Protein AF-A0A2D0NB47-F1 (afdb_monomer_lite)

Fo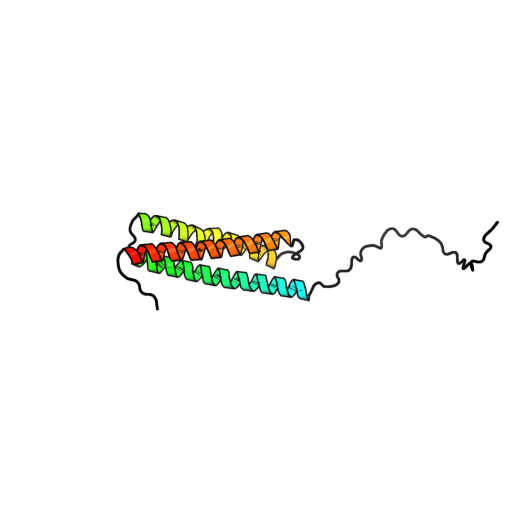ldseek 3Di:
DDDDDDDDDDDDDDDDDDDPDDPPPPDPPDPPVVQVVLLVVLVVLLVVLVVLLVVLVVLLVVVVVVVDDPVLVVLNVVSVCLSPVLSVVLNVLSVCQNPDDDPPDVVSVVVSVVSSVVSVVVNVVSSVVSVVVVVVVDDDDDD

Secondary structure (DSSP, 8-state):
------PPP----------------------HHHHHHHHHHHHHHHHHHHHHHHHHHHHHHHHHHT---HHHHHHHHHHHHIIIIIHHHHHHHHHHHHHSS----HHHHHHHHHHHHHHHHHHHHHHHHHHHHHHTTT-----

Organism: Flavilitoribacter nigricans (strain ATCC 23147 / DSM 23189 / NBRC 102662 / NCIMB 1420 / SS-2) (NCBI:txid1122177)

Structure (mmCIF, N/CA/C/O backbone):
data_AF-A0A2D0NB47-F1
#
_entry.id   AF-A0A2D0NB47-F1
#
loop_
_atom_site.group_PDB
_atom_site.id
_atom_site.type_symbol
_atom_site.label_atom_id
_atom_site.label_alt_id
_atom_site.label_comp_id
_atom_site.label_asym_id
_atom_site.label_entity_id
_atom_site.label_seq_id
_atom_site.pdbx_PDB_ins_code
_atom_site.Cartn_x
_atom_site.Cartn_y
_atom_site.Cartn_z
_atom_site.occupancy
_atom_site.B_iso_or_equiv
_atom_site.auth_seq_id
_atom_site.auth_comp_id
_atom_site.auth_asym_id
_atom_site.auth_atom_id
_atom_site.pdbx_PDB_model_num
ATOM 1 N N . MET A 1 1 ? 32.037 -40.935 -62.655 1.00 31.05 1 MET A N 1
ATOM 2 C CA . MET A 1 1 ? 32.983 -40.063 -63.394 1.00 31.05 1 MET A CA 1
ATOM 3 C C . MET A 1 1 ? 32.303 -38.710 -63.648 1.00 31.05 1 MET A C 1
ATOM 5 O O . MET A 1 1 ? 31.081 -38.688 -63.592 1.00 31.05 1 MET A O 1
ATOM 9 N N . PRO A 1 2 ? 33.058 -37.601 -63.755 1.00 41.34 2 PRO A N 1
ATOM 10 C CA . PRO A 1 2 ? 33.034 -36.470 -62.810 1.00 41.34 2 PRO A CA 1
ATOM 11 C C . PRO A 1 2 ? 32.142 -35.268 -63.183 1.00 41.34 2 PRO A C 1
ATOM 13 O O . PRO A 1 2 ? 31.781 -35.069 -64.337 1.00 41.34 2 PRO A O 1
ATOM 16 N N . LEU A 1 3 ? 31.867 -34.450 -62.158 1.00 39.44 3 LEU A N 1
ATOM 17 C CA . LEU A 1 3 ? 31.383 -33.067 -62.222 1.00 39.44 3 LEU A CA 1
ATOM 18 C C . LEU A 1 3 ? 32.452 -32.157 -62.852 1.00 39.44 3 LEU A C 1
ATOM 20 O O . LEU A 1 3 ? 33.581 -32.121 -62.363 1.00 39.44 3 LEU A O 1
ATOM 24 N N . SER A 1 4 ? 32.071 -31.374 -63.863 1.00 38.75 4 SER A N 1
ATOM 25 C CA . SER A 1 4 ? 32.888 -30.298 -64.434 1.00 38.75 4 SER A CA 1
ATOM 26 C C . SER A 1 4 ? 32.104 -28.984 -64.463 1.00 38.75 4 SER A C 1
ATOM 28 O O . SER A 1 4 ? 31.113 -28.877 -65.175 1.00 38.75 4 SER A O 1
ATOM 30 N N 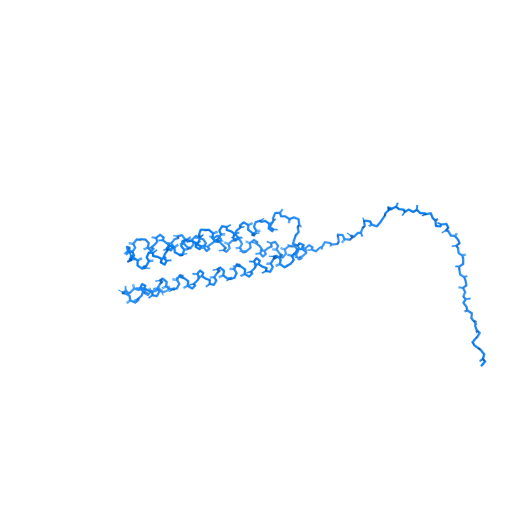. THR A 1 5 ? 32.600 -28.034 -63.653 1.00 41.62 5 THR A N 1
ATOM 31 C CA . THR A 1 5 ? 32.897 -26.610 -63.953 1.00 41.62 5 THR A CA 1
ATOM 32 C C . THR A 1 5 ? 31.845 -25.787 -64.717 1.00 41.62 5 THR A C 1
ATOM 34 O O . THR A 1 5 ? 31.424 -26.163 -65.797 1.00 41.62 5 THR A O 1
ATOM 37 N N . THR A 1 6 ? 31.443 -24.594 -64.277 1.00 44.91 6 THR A N 1
ATOM 38 C CA . THR A 1 6 ? 32.332 -23.444 -64.028 1.00 44.91 6 THR A CA 1
ATOM 39 C C . THR A 1 6 ? 31.700 -22.396 -63.112 1.00 44.91 6 THR A C 1
ATOM 41 O O . THR A 1 6 ? 30.557 -21.982 -63.281 1.00 44.91 6 THR A O 1
ATOM 44 N N . GLN A 1 7 ? 32.539 -21.918 -62.204 1.00 42.38 7 GLN A N 1
ATOM 45 C CA . GLN A 1 7 ? 32.461 -20.678 -61.441 1.00 42.38 7 GLN A CA 1
ATOM 46 C C . GLN A 1 7 ? 32.921 -19.502 -62.333 1.00 42.38 7 GLN A C 1
ATOM 48 O O . GLN A 1 7 ? 33.882 -19.689 -63.083 1.00 42.38 7 GLN A O 1
ATOM 53 N N . PRO A 1 8 ? 32.360 -18.284 -62.237 1.00 40.66 8 PRO A N 1
ATOM 54 C CA . PRO A 1 8 ? 33.078 -17.079 -62.622 1.00 40.66 8 PRO A CA 1
ATOM 55 C C . PRO A 1 8 ? 33.753 -16.446 -61.400 1.00 40.66 8 PRO A C 1
ATOM 57 O O . PRO A 1 8 ? 33.115 -16.091 -60.409 1.00 40.66 8 PRO A O 1
ATOM 60 N N . HIS A 1 9 ? 35.074 -16.314 -61.508 1.00 40.75 9 HIS A N 1
ATOM 61 C CA . HIS A 1 9 ? 35.931 -15.530 -60.632 1.00 40.75 9 HIS A CA 1
ATOM 62 C C . HIS A 1 9 ? 35.650 -14.031 -60.796 1.00 40.75 9 HIS A C 1
ATOM 64 O O . HIS A 1 9 ? 35.797 -13.491 -61.889 1.00 40.75 9 HIS A O 1
ATOM 70 N N . ALA A 1 10 ? 35.378 -13.345 -59.689 1.00 35.66 10 ALA A N 1
ATOM 71 C CA . ALA A 1 10 ? 35.691 -11.930 -59.544 1.00 35.66 10 ALA A CA 1
ATOM 72 C C . ALA A 1 10 ? 36.785 -11.813 -58.476 1.00 35.66 10 ALA A C 1
ATOM 74 O O . ALA A 1 10 ? 36.529 -11.948 -57.282 1.00 35.66 10 ALA A O 1
ATOM 75 N N . SER A 1 11 ? 38.024 -11.637 -58.933 1.00 42.31 11 SER A N 1
ATOM 76 C CA . SER A 1 11 ? 39.157 -11.267 -58.092 1.00 42.31 11 SER A CA 1
ATOM 77 C C . SER A 1 11 ? 39.290 -9.750 -58.136 1.00 42.31 11 SER A C 1
ATOM 79 O O . SER A 1 11 ? 39.570 -9.182 -59.190 1.00 42.31 11 SER A O 1
ATOM 81 N N . ALA A 1 12 ? 39.086 -9.100 -56.997 1.00 39.84 12 ALA A N 1
ATOM 82 C CA . ALA A 1 12 ? 39.568 -7.753 -56.745 1.00 39.84 12 ALA A CA 1
ATOM 83 C C . ALA A 1 12 ? 40.283 -7.796 -55.398 1.00 39.84 12 ALA A C 1
ATOM 85 O O . ALA A 1 12 ? 39.660 -7.886 -54.342 1.00 39.84 12 ALA A O 1
ATOM 86 N N . GLY A 1 13 ? 41.613 -7.802 -55.449 1.00 34.62 13 GLY A N 1
ATOM 87 C CA . GLY A 1 13 ? 42.425 -7.591 -54.267 1.00 34.62 13 GLY A CA 1
ATOM 88 C C . GLY A 1 13 ? 42.151 -6.202 -53.706 1.00 34.62 13 GLY A C 1
ATOM 89 O O . GLY A 1 13 ? 42.348 -5.213 -54.403 1.00 34.62 13 GLY A O 1
ATOM 90 N N . GLN A 1 14 ? 41.738 -6.140 -52.444 1.00 36.16 14 GLN A N 1
ATOM 91 C CA . GLN A 1 14 ? 41.975 -4.988 -51.583 1.00 36.16 14 GLN A CA 1
ATOM 92 C C . GLN A 1 14 ? 42.348 -5.493 -50.188 1.00 36.16 14 GLN A C 1
ATOM 94 O O . GLN A 1 14 ? 41.524 -5.946 -49.402 1.00 36.16 14 GLN A O 1
ATOM 99 N N . THR A 1 15 ? 43.660 -5.494 -49.973 1.00 39.59 15 THR A N 1
ATOM 100 C CA . THR A 1 15 ? 44.369 -5.062 -48.768 1.00 39.59 15 THR A CA 1
ATOM 101 C C . THR A 1 15 ? 43.578 -5.123 -47.457 1.00 39.59 15 THR A C 1
ATOM 103 O O . THR A 1 15 ? 42.869 -4.191 -47.084 1.00 39.59 15 THR A O 1
ATOM 106 N N . ILE A 1 16 ? 43.796 -6.198 -46.699 1.00 41.12 16 ILE A N 1
ATOM 107 C CA . ILE A 1 16 ? 43.463 -6.273 -45.275 1.00 41.12 16 ILE A CA 1
ATOM 108 C C . ILE A 1 16 ? 44.395 -5.303 -44.538 1.00 41.12 16 ILE A C 1
ATOM 110 O O . ILE A 1 16 ? 45.546 -5.628 -44.249 1.00 41.12 16 ILE A O 1
ATOM 114 N N . VAL A 1 17 ? 43.908 -4.097 -44.246 1.00 36.06 17 VAL A N 1
ATOM 115 C CA . VAL A 1 17 ? 44.509 -3.222 -43.236 1.00 36.06 17 VAL A CA 1
ATOM 116 C C . VAL A 1 17 ? 43.751 -3.457 -41.937 1.00 36.06 17 VAL A C 1
ATOM 118 O O . VAL A 1 17 ? 42.555 -3.193 -41.840 1.00 36.06 17 VAL A O 1
ATOM 121 N N . ASN A 1 18 ? 44.467 -3.973 -40.940 1.00 39.91 18 ASN A N 1
ATOM 122 C CA . ASN A 1 18 ? 44.034 -4.032 -39.550 1.00 39.91 18 ASN A CA 1
ATOM 123 C C . ASN A 1 18 ? 43.482 -2.669 -39.101 1.00 39.91 18 ASN A C 1
ATOM 125 O O . ASN A 1 18 ? 44.254 -1.760 -38.809 1.00 39.91 18 ASN A O 1
ATOM 129 N N . SER A 1 19 ? 42.163 -2.555 -38.962 1.00 33.88 19 SER A N 1
ATOM 130 C CA . SER A 1 19 ? 41.552 -1.605 -38.033 1.00 33.88 19 SER A CA 1
ATOM 131 C C . SER A 1 19 ? 40.956 -2.386 -36.871 1.00 33.88 19 SER A C 1
ATOM 133 O O . SER A 1 19 ? 39.806 -2.816 -36.880 1.00 33.88 19 SER A O 1
ATOM 135 N N . LYS A 1 20 ? 41.786 -2.557 -35.838 1.00 49.22 20 LYS A N 1
ATOM 136 C CA . LYS A 1 20 ? 41.307 -2.444 -34.459 1.00 49.22 20 LYS A CA 1
ATOM 137 C C . LYS A 1 20 ? 40.543 -1.117 -34.368 1.00 49.22 20 LYS A C 1
ATOM 139 O O . LYS A 1 20 ? 41.098 -0.096 -34.757 1.00 49.22 20 LYS A O 1
ATOM 144 N N . ASN A 1 21 ? 39.336 -1.168 -33.809 1.00 49.19 21 ASN A N 1
ATOM 145 C CA . ASN A 1 21 ? 38.370 -0.081 -33.585 1.00 49.19 21 ASN A CA 1
ATOM 146 C C . ASN A 1 21 ? 37.324 0.065 -34.697 1.00 49.19 21 ASN A C 1
ATOM 148 O O . ASN A 1 21 ? 37.616 0.525 -35.794 1.00 49.19 21 ASN A O 1
ATOM 152 N N . GLY A 1 22 ? 36.079 -0.294 -34.367 1.00 33.69 22 GLY A N 1
ATOM 153 C CA . GLY A 1 22 ? 34.928 -0.029 -35.231 1.00 33.69 22 GLY A CA 1
ATOM 154 C C . GLY A 1 22 ? 33.658 -0.826 -34.930 1.00 33.69 22 GLY A C 1
ATOM 155 O O . GLY A 1 22 ? 32.602 -0.445 -35.407 1.00 33.69 22 GLY A O 1
ATOM 156 N N . PHE A 1 23 ? 33.706 -1.888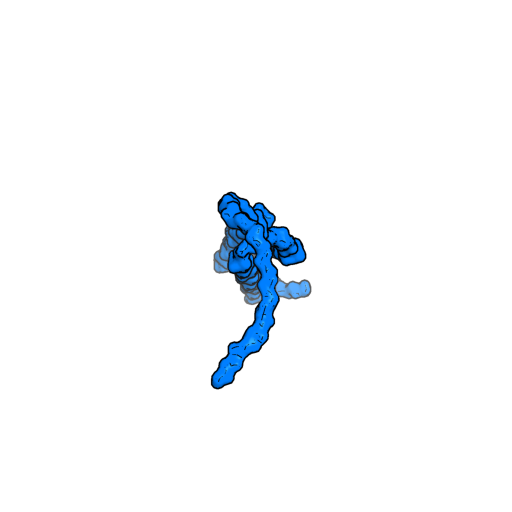 -34.116 1.00 33.97 23 PHE A N 1
ATOM 157 C CA . PHE A 1 23 ? 32.499 -2.614 -33.682 1.00 33.97 23 PHE A CA 1
ATOM 158 C C . PHE A 1 23 ? 31.965 -2.078 -32.343 1.00 33.97 23 PHE A C 1
ATOM 160 O O . PHE A 1 23 ? 31.815 -2.797 -31.361 1.00 33.97 23 PHE A O 1
ATOM 167 N N . THR A 1 24 ? 31.682 -0.780 -32.300 1.00 46.78 24 THR A N 1
ATOM 168 C CA . THR A 1 24 ? 30.779 -0.186 -31.303 1.00 46.78 24 THR A CA 1
ATOM 169 C C . THR A 1 24 ? 29.671 0.537 -32.044 1.00 46.78 24 THR A C 1
ATOM 171 O O . THR A 1 24 ? 29.558 1.750 -31.979 1.00 46.78 24 THR A O 1
ATOM 174 N N . ASP A 1 25 ? 28.872 -0.242 -32.759 1.00 39.69 25 ASP A N 1
ATOM 175 C CA . ASP A 1 25 ? 27.533 0.142 -33.191 1.00 39.69 25 ASP A CA 1
ATOM 176 C C . ASP A 1 25 ? 26.615 -1.068 -32.974 1.00 39.69 25 ASP A C 1
ATOM 178 O O . ASP A 1 25 ? 25.969 -1.597 -33.876 1.00 39.69 25 ASP A O 1
ATOM 182 N N . GLN A 1 26 ? 26.551 -1.536 -31.719 1.00 40.66 26 GLN A N 1
ATOM 183 C CA . GLN A 1 26 ? 25.314 -2.151 -31.240 1.00 40.66 26 GLN A CA 1
ATOM 184 C C . GLN A 1 26 ? 24.258 -1.045 -31.203 1.00 40.66 26 GLN A C 1
ATOM 186 O O . GLN A 1 26 ? 24.054 -0.383 -30.189 1.00 40.66 26 GLN A O 1
ATOM 191 N N . THR A 1 27 ? 23.672 -0.784 -32.369 1.00 44.44 27 THR A N 1
ATOM 192 C CA . THR A 1 27 ? 22.227 -0.669 -32.560 1.00 44.44 27 THR A CA 1
ATOM 193 C C . THR A 1 27 ? 21.434 -0.396 -31.276 1.00 44.44 27 THR A C 1
ATOM 195 O O . THR A 1 27 ? 20.638 -1.210 -30.815 1.00 44.44 27 THR A O 1
ATOM 198 N N . LYS A 1 28 ? 21.550 0.828 -30.750 1.00 49.22 28 LYS A N 1
ATOM 199 C CA . LYS A 1 28 ? 20.467 1.480 -30.003 1.00 49.22 28 LYS A CA 1
ATOM 200 C C . LYS A 1 28 ? 19.342 1.810 -30.990 1.00 49.22 28 LYS A C 1
ATOM 202 O O . LYS A 1 28 ? 19.055 2.972 -31.256 1.00 49.22 28 LYS A O 1
ATOM 207 N N . LEU A 1 29 ? 18.719 0.788 -31.570 1.00 39.59 29 LEU A N 1
ATOM 208 C CA . LEU A 1 29 ? 17.411 0.951 -32.189 1.00 39.59 29 LEU A CA 1
ATOM 209 C C . LEU A 1 29 ? 16.393 1.032 -31.044 1.00 39.59 29 LEU A C 1
ATOM 211 O O . LEU A 1 29 ? 16.402 0.191 -30.142 1.00 39.59 29 LEU A O 1
ATOM 215 N N . PRO A 1 30 ? 15.590 2.101 -30.992 1.00 44.72 30 PRO A N 1
ATOM 216 C CA . PRO A 1 30 ? 14.919 2.496 -29.775 1.00 44.72 30 PRO A CA 1
ATOM 217 C C . PRO A 1 30 ? 13.741 1.561 -29.509 1.00 44.72 30 PRO A C 1
ATOM 219 O O . PRO A 1 30 ? 12.736 1.601 -30.212 1.00 44.72 30 PRO A O 1
ATOM 222 N N . ASN A 1 31 ? 13.795 0.808 -28.412 1.00 55.16 31 ASN A N 1
ATOM 223 C CA . ASN A 1 31 ? 12.626 0.159 -27.807 1.00 55.16 31 ASN A CA 1
ATOM 224 C C . ASN A 1 31 ? 11.652 1.207 -27.203 1.00 55.16 31 ASN A C 1
ATOM 226 O O . ASN A 1 31 ? 11.084 1.018 -26.134 1.00 55.16 31 ASN A O 1
ATOM 230 N N . GLN A 1 32 ? 11.486 2.361 -27.860 1.00 60.25 32 GLN A N 1
ATOM 231 C CA . GLN A 1 32 ? 10.703 3.517 -27.420 1.00 60.25 32 GLN A CA 1
ATOM 232 C C . GLN A 1 32 ? 9.258 3.157 -27.045 1.00 60.25 32 GLN A C 1
ATOM 234 O O . GLN A 1 32 ? 8.820 3.617 -25.991 1.00 60.25 32 GLN A O 1
ATOM 239 N N . PRO A 1 33 ? 8.523 2.326 -27.816 1.00 67.94 33 PRO A N 1
ATOM 240 C CA . PRO A 1 33 ? 7.173 1.916 -27.433 1.00 67.94 33 PRO A CA 1
ATOM 241 C C . PRO A 1 33 ? 7.154 1.088 -26.142 1.00 67.94 33 PRO A C 1
ATOM 243 O O . PRO A 1 33 ? 6.340 1.355 -25.261 1.00 67.94 33 PRO A O 1
ATOM 246 N N . LEU A 1 34 ? 8.084 0.136 -25.997 1.00 67.75 34 LEU A N 1
ATOM 247 C CA . LEU A 1 34 ? 8.200 -0.716 -24.812 1.00 67.75 34 LEU A CA 1
ATOM 248 C C . LEU A 1 34 ? 8.621 0.095 -23.583 1.00 67.75 34 LEU A C 1
ATOM 250 O O . LEU A 1 34 ? 7.975 0.019 -22.548 1.00 67.75 34 LEU A O 1
ATOM 254 N N . ASN A 1 35 ? 9.644 0.939 -23.708 1.00 68.06 35 ASN A N 1
ATOM 255 C CA . ASN A 1 35 ? 10.094 1.809 -22.624 1.00 68.06 35 ASN A CA 1
ATOM 256 C C . ASN A 1 35 ? 8.993 2.784 -22.197 1.00 68.06 35 ASN A C 1
ATOM 258 O O . ASN A 1 35 ? 8.788 2.991 -21.005 1.00 68.06 35 ASN A O 1
ATOM 262 N N . LYS A 1 36 ? 8.239 3.349 -23.149 1.00 71.38 36 LYS A N 1
ATOM 263 C CA . LYS A 1 36 ? 7.094 4.215 -22.848 1.00 71.38 36 LYS A CA 1
ATOM 264 C C . LYS A 1 36 ? 5.990 3.455 -22.112 1.00 71.38 36 LYS A C 1
ATOM 266 O O . LYS A 1 36 ? 5.458 3.978 -21.139 1.00 71.38 36 LYS A O 1
ATOM 271 N N . PHE A 1 37 ? 5.667 2.236 -22.545 1.00 74.94 37 PHE A N 1
ATOM 272 C CA . PHE A 1 37 ? 4.701 1.374 -21.862 1.00 74.94 37 PHE A CA 1
ATOM 273 C C . PHE A 1 37 ? 5.153 1.025 -20.437 1.00 74.94 37 PHE A C 1
ATOM 275 O O . PHE A 1 37 ? 4.373 1.151 -19.499 1.00 74.94 37 PHE A O 1
ATOM 282 N N . LEU A 1 38 ? 6.423 0.657 -20.258 1.00 74.88 38 LEU A N 1
ATOM 283 C CA . LEU A 1 38 ? 7.000 0.327 -18.955 1.00 74.88 38 LEU A CA 1
ATOM 284 C C . LEU A 1 38 ? 7.006 1.536 -18.016 1.00 74.88 38 LEU A C 1
ATOM 286 O O . LEU A 1 38 ? 6.595 1.421 -16.865 1.00 74.88 38 LEU A O 1
ATOM 290 N N . HIS A 1 39 ? 7.391 2.714 -18.511 1.00 76.38 39 HIS A N 1
ATOM 291 C CA . HIS A 1 39 ? 7.298 3.952 -17.739 1.00 76.38 39 HIS A CA 1
ATOM 292 C C . HIS A 1 39 ? 5.856 4.278 -17.344 1.00 76.38 39 HIS A C 1
ATOM 294 O O . HIS A 1 39 ? 5.622 4.670 -16.204 1.00 76.38 39 HIS A O 1
ATOM 300 N N . LEU A 1 40 ? 4.893 4.087 -18.250 1.00 79.75 40 LEU A N 1
ATOM 301 C CA . LEU A 1 40 ? 3.478 4.301 -17.956 1.00 79.75 40 LEU A CA 1
ATOM 302 C C . LEU A 1 40 ? 2.982 3.324 -16.876 1.00 79.75 40 LEU A C 1
ATOM 304 O O . LEU A 1 40 ? 2.338 3.746 -15.921 1.00 79.75 40 LEU A O 1
ATOM 308 N N . ALA A 1 41 ? 3.336 2.039 -16.970 1.00 80.50 41 ALA A N 1
ATOM 309 C CA . 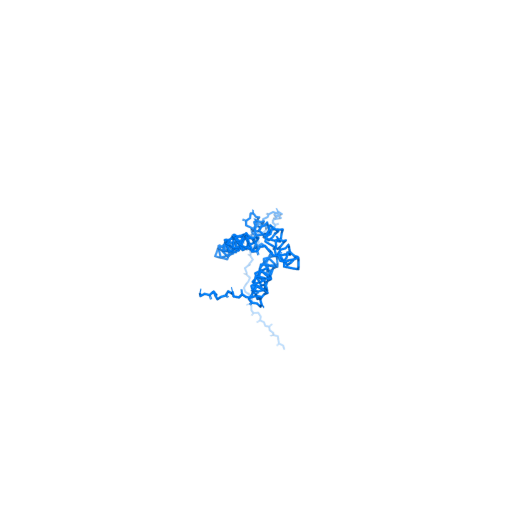ALA A 1 41 ? 2.994 1.035 -15.962 1.00 80.50 41 ALA A CA 1
ATOM 310 C C . ALA A 1 41 ? 3.589 1.370 -14.581 1.00 80.50 41 ALA A C 1
ATOM 312 O O . ALA A 1 41 ? 2.874 1.334 -13.581 1.00 80.50 41 ALA A O 1
ATOM 313 N N . LEU A 1 42 ? 4.865 1.775 -14.524 1.00 82.25 42 LEU A N 1
ATOM 314 C CA . LEU A 1 42 ? 5.525 2.199 -13.282 1.00 82.25 42 LEU A CA 1
ATOM 315 C C . LEU A 1 42 ? 4.867 3.445 -12.675 1.00 82.25 42 LEU A C 1
ATOM 317 O O . LEU A 1 42 ? 4.695 3.519 -11.457 1.00 82.25 42 LEU A O 1
ATOM 321 N N . GLN A 1 43 ? 4.464 4.410 -13.509 1.00 82.88 43 GLN A N 1
ATOM 322 C CA . GLN A 1 43 ? 3.705 5.577 -13.058 1.00 82.88 43 GLN A CA 1
ATOM 323 C C . GLN A 1 43 ? 2.349 5.174 -12.473 1.00 82.88 43 GLN A C 1
ATOM 325 O O . GLN A 1 43 ? 2.005 5.643 -11.391 1.00 82.88 43 GLN A O 1
ATOM 330 N N . HIS A 1 44 ? 1.612 4.273 -13.131 1.00 87.00 44 HIS A N 1
ATOM 331 C CA . HIS A 1 44 ? 0.338 3.774 -12.613 1.00 87.00 44 HIS A CA 1
ATOM 332 C C . HIS A 1 44 ? 0.496 3.060 -11.270 1.00 87.00 44 HIS A C 1
ATOM 334 O O . HIS A 1 44 ? -0.247 3.368 -10.342 1.00 87.00 44 HIS A O 1
ATOM 340 N N . TRP A 1 45 ? 1.484 2.171 -11.122 1.00 87.38 45 TRP A N 1
ATOM 341 C CA . TRP A 1 45 ? 1.736 1.497 -9.842 1.00 87.38 45 TRP A CA 1
ATOM 342 C C . TRP A 1 45 ? 2.110 2.481 -8.741 1.00 87.38 45 TRP A C 1
ATOM 344 O O . TRP A 1 45 ? 1.683 2.326 -7.602 1.00 87.38 45 TRP A O 1
ATOM 354 N N . LYS A 1 46 ? 2.886 3.519 -9.067 1.00 85.50 46 LYS A N 1
ATOM 355 C CA . LYS A 1 46 ? 3.238 4.562 -8.103 1.00 85.50 46 LYS A CA 1
ATOM 356 C C . LYS A 1 46 ? 2.012 5.348 -7.640 1.00 85.50 46 LYS A C 1
ATOM 358 O O . LYS A 1 46 ? 1.886 5.608 -6.445 1.00 85.50 46 LYS A O 1
ATOM 363 N N . THR A 1 47 ? 1.131 5.729 -8.563 1.00 88.12 47 THR A N 1
ATOM 364 C CA . THR A 1 47 ? -0.126 6.410 -8.229 1.00 88.12 47 THR A CA 1
ATOM 365 C C . THR A 1 47 ? -1.002 5.526 -7.348 1.00 88.12 47 THR A C 1
ATOM 367 O O . THR A 1 47 ? -1.381 5.961 -6.265 1.00 88.12 47 THR A O 1
ATOM 370 N N . ASP A 1 48 ? -1.220 4.269 -7.738 1.00 89.12 48 ASP A N 1
ATOM 371 C CA . ASP A 1 48 ? -2.036 3.323 -6.967 1.00 89.12 48 ASP A CA 1
ATOM 372 C C . ASP A 1 48 ? -1.459 3.062 -5.564 1.00 89.12 48 ASP A C 1
ATOM 374 O O . ASP A 1 48 ? -2.186 3.070 -4.573 1.00 89.12 48 ASP A O 1
ATOM 378 N N . LEU A 1 49 ? -0.133 2.925 -5.432 1.00 88.31 49 LEU A N 1
ATOM 379 C CA . LEU A 1 49 ? 0.505 2.801 -4.119 1.00 88.31 49 LEU A CA 1
ATOM 380 C C . LEU A 1 49 ? 0.264 4.030 -3.239 1.00 88.31 49 LEU A C 1
ATOM 382 O O . LEU A 1 49 ? 0.035 3.880 -2.041 1.00 88.31 49 LEU A O 1
ATOM 386 N N . ASN A 1 50 ? 0.306 5.239 -3.799 1.00 88.62 50 ASN A N 1
ATOM 387 C CA . ASN A 1 50 ? 0.008 6.448 -3.031 1.00 88.62 50 ASN A CA 1
ATOM 388 C C . ASN A 1 50 ? -1.462 6.494 -2.594 1.00 88.62 50 ASN A C 1
ATOM 390 O O . ASN A 1 50 ? -1.740 6.871 -1.457 1.00 88.62 50 ASN A O 1
ATOM 394 N N . GLU A 1 51 ? -2.386 6.076 -3.459 1.00 90.38 51 GLU A N 1
ATOM 395 C CA . GLU A 1 51 ? -3.812 5.982 -3.130 1.00 90.38 51 GLU A CA 1
ATOM 396 C C . GLU A 1 51 ? -4.056 4.966 -2.007 1.00 90.38 51 GLU A C 1
ATOM 398 O O . GLU A 1 51 ? -4.697 5.292 -1.009 1.00 90.38 51 GLU A O 1
ATOM 403 N N . ARG A 1 52 ? -3.454 3.774 -2.092 1.00 86.94 52 ARG A N 1
ATOM 404 C CA . ARG A 1 52 ? -3.538 2.744 -1.043 1.00 86.94 52 ARG A CA 1
ATOM 405 C C . ARG A 1 52 ? -2.885 3.171 0.265 1.00 86.94 52 ARG A C 1
ATOM 407 O O . ARG A 1 52 ? -3.362 2.807 1.340 1.00 86.94 52 ARG A O 1
ATOM 414 N N . LYS A 1 53 ? -1.798 3.945 0.202 1.00 88.88 53 LYS A N 1
ATOM 415 C CA . LYS A 1 53 ? -1.185 4.543 1.392 1.00 88.88 53 LYS A CA 1
ATOM 416 C C . LYS A 1 53 ? -2.191 5.438 2.107 1.00 88.88 53 LYS A C 1
ATOM 418 O O . LYS A 1 53 ? -2.429 5.250 3.295 1.00 88.88 53 LYS A O 1
ATOM 423 N N . LEU A 1 54 ? -2.779 6.372 1.364 1.00 90.00 54 LEU A N 1
ATOM 424 C CA . LEU A 1 54 ? -3.753 7.328 1.874 1.00 90.00 54 LEU A CA 1
ATOM 425 C C . LEU A 1 54 ? -4.980 6.606 2.452 1.00 90.00 54 LEU A C 1
ATOM 427 O O . LEU A 1 54 ? -5.415 6.895 3.563 1.00 90.00 54 LEU A O 1
ATOM 431 N N . GLU A 1 55 ? -5.493 5.607 1.733 1.00 89.44 55 GLU A N 1
ATOM 432 C CA . GLU A 1 55 ? -6.577 4.743 2.199 1.00 89.44 55 GLU A CA 1
ATOM 433 C C . GLU A 1 55 ? -6.218 4.039 3.515 1.00 89.44 55 GLU A C 1
ATOM 435 O O . GLU A 1 55 ? -7.026 4.001 4.445 1.00 89.44 55 GLU A O 1
ATOM 440 N N . GLY A 1 56 ? -5.004 3.492 3.608 1.00 87.88 56 GLY A N 1
ATOM 441 C CA . GLY A 1 56 ? -4.506 2.826 4.805 1.00 87.88 56 GLY A CA 1
ATOM 442 C C . GLY A 1 56 ? -4.363 3.773 5.998 1.00 87.88 56 GLY A C 1
ATOM 443 O O . GLY A 1 56 ? -4.732 3.403 7.113 1.00 87.88 56 GLY A O 1
ATOM 444 N N . GLU A 1 57 ? -3.874 4.993 5.769 1.00 90.06 57 GLU A N 1
ATOM 445 C CA . GLU A 1 57 ? -3.759 6.048 6.782 1.00 90.06 57 GLU A CA 1
ATOM 446 C C . GLU A 1 57 ? -5.139 6.463 7.309 1.00 90.06 57 GLU A C 1
ATOM 448 O O . GLU A 1 57 ? -5.365 6.407 8.520 1.00 90.06 57 GLU A O 1
ATOM 453 N N . TYR A 1 58 ? -6.095 6.760 6.421 1.00 88.56 58 TYR A N 1
ATOM 454 C CA . TYR A 1 58 ? -7.471 7.078 6.820 1.00 88.56 58 TYR A CA 1
ATOM 455 C C . TYR A 1 58 ? -8.157 5.922 7.545 1.00 88.56 58 TYR A C 1
ATOM 457 O O . TYR A 1 58 ? -8.894 6.133 8.509 1.00 88.56 58 TYR A O 1
ATOM 465 N N . PHE A 1 59 ? -7.915 4.686 7.110 1.00 86.69 59 PHE A N 1
ATOM 466 C CA . PHE A 1 59 ? -8.477 3.513 7.764 1.00 86.69 59 PHE A CA 1
ATOM 467 C C . PHE A 1 59 ? -7.947 3.347 9.194 1.00 86.69 59 PHE A C 1
ATOM 469 O O . PHE A 1 59 ? -8.728 3.074 10.106 1.00 86.69 59 PHE A O 1
ATOM 476 N N . LEU A 1 60 ? -6.641 3.532 9.407 1.00 86.06 60 LEU A N 1
ATOM 477 C CA . LEU A 1 60 ? -6.026 3.478 10.736 1.00 86.06 60 LEU A CA 1
ATOM 478 C C . LEU A 1 60 ? -6.522 4.603 11.646 1.00 86.06 60 LEU A C 1
ATOM 480 O O . LEU A 1 60 ? -6.805 4.355 12.819 1.00 86.06 60 LEU A O 1
ATOM 484 N N . GLU A 1 61 ? -6.667 5.815 11.110 1.00 87.44 61 GLU A N 1
ATOM 485 C CA . GLU A 1 61 ? -7.232 6.950 11.839 1.00 87.44 61 GLU A CA 1
ATOM 486 C C . GLU A 1 61 ? -8.668 6.649 12.290 1.00 87.44 61 GLU A C 1
ATOM 488 O O . GLU A 1 61 ? -8.959 6.672 13.489 1.00 87.44 61 GLU A O 1
ATOM 493 N N . TRP A 1 62 ? -9.538 6.251 11.358 1.00 86.12 62 TRP A N 1
ATOM 494 C CA . TRP A 1 62 ? -10.912 5.844 11.652 1.00 86.12 62 TRP A CA 1
ATOM 495 C C . TRP A 1 62 ? -10.980 4.706 12.682 1.00 86.12 62 TRP A C 1
ATOM 497 O O . TRP A 1 62 ? -11.817 4.722 13.590 1.00 86.12 62 TRP A O 1
ATOM 507 N N . PHE A 1 63 ? -10.085 3.722 12.571 1.00 82.75 63 PHE A N 1
ATOM 508 C CA . PHE A 1 63 ? -10.020 2.597 13.498 1.00 82.75 63 PHE A CA 1
ATOM 509 C C . PHE A 1 63 ? -9.600 3.034 14.906 1.00 82.75 63 PHE A C 1
ATOM 511 O O . PHE A 1 63 ? -10.155 2.548 15.890 1.00 82.75 63 PHE A O 1
ATOM 518 N N . SER A 1 64 ? -8.675 3.989 15.027 1.00 83.31 64 SER A N 1
ATOM 519 C CA . SER A 1 64 ? -8.235 4.512 16.325 1.00 83.31 64 SER A CA 1
ATOM 520 C C . SER A 1 64 ? -9.377 5.178 17.109 1.00 83.31 64 SER A C 1
ATOM 522 O O . SER A 1 64 ? -9.484 4.997 18.325 1.00 83.31 64 SER A O 1
ATOM 524 N N . TRP A 1 65 ? -10.304 5.859 16.422 1.00 83.75 65 TRP A N 1
ATOM 525 C CA . TRP A 1 65 ? -11.475 6.492 17.044 1.00 83.75 65 TRP A CA 1
ATOM 526 C C . TRP A 1 65 ? -12.460 5.484 17.647 1.00 83.75 65 TRP A C 1
ATOM 528 O O . TRP A 1 65 ? -13.200 5.819 18.573 1.00 83.75 65 TRP A O 1
ATOM 538 N N . ARG A 1 66 ? -12.449 4.230 17.175 1.00 79.75 66 ARG A N 1
ATOM 539 C CA . ARG A 1 66 ? -13.317 3.150 17.673 1.00 79.75 66 ARG A CA 1
ATOM 540 C C . ARG A 1 66 ? -12.887 2.594 19.034 1.00 79.75 66 ARG A C 1
ATOM 542 O O . ARG A 1 66 ? -13.618 1.770 19.573 1.00 79.75 66 ARG A O 1
ATOM 549 N N . LYS A 1 67 ? -11.755 3.044 19.596 1.00 75.94 67 LYS A N 1
ATOM 550 C CA . LYS A 1 67 ? -11.166 2.518 20.844 1.00 75.94 67 LYS A CA 1
ATOM 551 C C . LYS A 1 67 ? -10.991 0.990 20.774 1.00 75.94 67 LYS A C 1
ATOM 553 O O . LYS A 1 67 ? -11.686 0.260 21.483 1.00 75.94 67 LYS A O 1
ATOM 558 N N . PRO A 1 68 ? -10.101 0.505 19.890 1.00 74.81 68 PRO A N 1
ATOM 559 C CA . PRO A 1 68 ? -9.945 -0.920 19.634 1.00 74.81 68 PRO A CA 1
ATOM 560 C C . PRO A 1 68 ? -9.576 -1.696 20.899 1.00 74.81 68 PRO A C 1
ATOM 562 O O . PRO A 1 68 ? -8.830 -1.226 21.762 1.00 74.81 68 PRO A O 1
ATOM 565 N N . THR A 1 69 ? -10.089 -2.920 20.996 1.00 78.06 69 THR A N 1
ATOM 566 C CA . THR A 1 69 ? -9.666 -3.869 22.030 1.00 78.06 69 THR A CA 1
ATOM 567 C C . THR A 1 69 ? -8.184 -4.241 21.847 1.00 78.06 69 THR A C 1
ATOM 569 O O . THR A 1 69 ? -7.646 -4.107 20.748 1.00 78.06 69 THR A O 1
ATOM 572 N N . PRO A 1 70 ? -7.479 -4.736 22.880 1.00 78.94 70 PRO A N 1
ATOM 573 C CA . PRO A 1 70 ? -6.055 -5.066 22.752 1.00 78.94 70 PRO A CA 1
ATOM 574 C C . PRO A 1 70 ? -5.703 -5.993 21.562 1.00 78.94 70 PRO A C 1
ATOM 576 O O . PRO A 1 70 ? -4.772 -5.658 20.831 1.00 78.94 70 PRO A O 1
ATOM 579 N N . PRO A 1 71 ? -6.471 -7.064 21.254 1.00 78.12 71 PRO A N 1
ATOM 580 C CA . PRO A 1 71 ? -6.212 -7.900 20.071 1.00 78.12 71 PRO A CA 1
ATOM 581 C C . PRO A 1 71 ? -6.417 -7.170 18.733 1.00 78.12 71 PRO A C 1
ATOM 583 O O . PRO A 1 71 ? -5.759 -7.455 17.739 1.00 78.12 71 PRO A O 1
ATOM 586 N N . GLU A 1 72 ? -7.344 -6.217 18.690 1.00 78.50 72 GLU A N 1
ATOM 587 C CA . GLU A 1 72 ? -7.612 -5.365 17.526 1.00 78.50 72 GLU A CA 1
ATOM 588 C C . GLU A 1 72 ? -6.460 -4.375 17.281 1.00 78.50 72 GLU A C 1
ATOM 590 O O . GLU A 1 72 ? -6.077 -4.134 16.134 1.00 78.50 72 GLU A O 1
ATOM 595 N N . SER A 1 73 ? -5.845 -3.873 18.354 1.00 81.25 73 SER A N 1
ATOM 596 C CA . SER A 1 73 ? -4.664 -3.003 18.303 1.00 81.25 73 SER A CA 1
ATOM 597 C C . SER A 1 73 ? -3.420 -3.712 17.751 1.00 81.25 73 SER A C 1
ATOM 599 O O . SER A 1 73 ? -2.632 -3.096 17.031 1.00 81.25 73 SER A O 1
ATOM 601 N N . GLU A 1 74 ? -3.243 -5.011 18.012 1.00 84.12 74 GLU A N 1
ATOM 602 C CA . GLU A 1 74 ? -2.150 -5.809 17.428 1.00 84.12 74 GLU A CA 1
ATOM 603 C C . GLU A 1 74 ? -2.303 -5.977 15.908 1.00 84.12 74 GLU A C 1
ATOM 605 O O . GLU A 1 74 ? -1.335 -5.849 15.146 1.00 84.12 74 GLU A O 1
ATOM 610 N N . ILE A 1 75 ? -3.537 -6.201 15.446 1.00 81.38 75 ILE A N 1
ATOM 611 C CA . ILE A 1 75 ? -3.852 -6.293 14.016 1.00 81.38 75 ILE A CA 1
ATOM 612 C C . ILE A 1 75 ? -3.643 -4.927 13.345 1.00 81.38 75 ILE A C 1
ATOM 614 O O . ILE A 1 75 ? -3.021 -4.858 12.285 1.00 81.38 75 ILE A O 1
ATOM 618 N N . ALA A 1 76 ? -4.070 -3.829 13.977 1.00 80.25 76 ALA A N 1
ATOM 619 C CA . ALA A 1 76 ? -3.820 -2.478 13.472 1.00 80.25 76 ALA A CA 1
ATOM 620 C C . ALA A 1 76 ? -2.329 -2.123 13.435 1.00 80.25 76 ALA A C 1
ATOM 622 O O . ALA A 1 76 ? -1.868 -1.536 12.461 1.00 80.25 76 ALA A O 1
ATOM 623 N N . THR A 1 77 ? -1.550 -2.546 14.433 1.00 85.81 77 THR A N 1
ATOM 624 C CA . THR A 1 77 ? -0.086 -2.385 14.430 1.00 85.81 77 THR A CA 1
ATOM 625 C C . THR A 1 77 ? 0.541 -3.135 13.253 1.00 85.81 77 THR A C 1
ATOM 627 O O . THR A 1 77 ? 1.442 -2.627 12.584 1.00 85.81 77 THR A O 1
ATOM 630 N N . SER A 1 78 ? 0.040 -4.336 12.956 1.00 85.75 78 SER A N 1
ATOM 631 C CA . SER A 1 78 ? 0.481 -5.130 11.804 1.00 85.75 78 SER A CA 1
ATOM 632 C C . SER A 1 78 ? 0.119 -4.456 10.479 1.00 85.75 78 SER A C 1
ATOM 634 O O . SER A 1 78 ? 0.946 -4.397 9.570 1.00 85.75 78 SER A O 1
ATOM 636 N N . PHE A 1 79 ? -1.081 -3.881 10.384 1.00 86.25 79 PHE A N 1
ATOM 637 C CA . PHE A 1 79 ? -1.506 -3.105 9.222 1.00 86.25 79 PHE A CA 1
ATOM 638 C C . PHE A 1 79 ? -0.675 -1.821 9.059 1.00 86.25 79 PHE A C 1
ATOM 640 O O . PHE A 1 79 ? -0.203 -1.535 7.965 1.00 86.25 79 PHE A O 1
ATOM 647 N N . GLN A 1 80 ? -0.366 -1.104 10.141 1.00 87.50 80 GLN A N 1
ATOM 648 C CA . GLN A 1 80 ? 0.501 0.079 10.115 1.00 87.50 80 GLN A CA 1
ATOM 649 C C . GLN A 1 80 ? 1.924 -0.243 9.632 1.00 87.50 80 GLN A C 1
ATOM 651 O O . GLN A 1 80 ? 2.503 0.519 8.855 1.00 87.50 80 GLN A O 1
ATOM 656 N N . ARG A 1 81 ? 2.489 -1.391 10.033 1.00 87.31 81 ARG A N 1
ATOM 657 C CA . ARG A 1 81 ? 3.790 -1.865 9.520 1.00 87.31 81 ARG A CA 1
ATOM 658 C C . ARG A 1 81 ? 3.764 -2.166 8.016 1.00 87.31 81 ARG A C 1
ATOM 660 O O . ARG A 1 81 ? 4.792 -2.033 7.356 1.00 87.31 81 ARG A O 1
ATOM 667 N N . MET A 1 82 ? 2.601 -2.522 7.478 1.00 85.88 82 MET A N 1
ATOM 668 C CA . MET A 1 82 ? 2.391 -2.735 6.047 1.00 85.88 82 MET A CA 1
ATOM 669 C C . MET A 1 82 ? 2.274 -1.395 5.298 1.00 85.88 82 MET A C 1
ATOM 671 O O . MET A 1 82 ? 3.000 -1.160 4.336 1.00 85.88 82 MET A O 1
ATOM 675 N N . VAL A 1 83 ? 1.424 -0.478 5.776 1.00 84.25 83 VAL A N 1
ATOM 676 C CA . VAL A 1 83 ? 1.177 0.836 5.141 1.00 84.25 83 VAL A CA 1
ATOM 677 C C . VAL A 1 83 ? 2.400 1.759 5.191 1.00 84.25 83 VAL A C 1
ATOM 679 O O . VAL A 1 83 ? 2.598 2.563 4.286 1.00 84.25 83 VAL A O 1
ATOM 682 N N . GLY A 1 84 ? 3.237 1.657 6.227 1.00 81.12 84 GLY A N 1
ATOM 683 C CA . GLY A 1 84 ? 4.445 2.473 6.358 1.00 81.12 84 GLY A CA 1
ATOM 684 C C . GLY A 1 84 ? 5.686 1.815 5.730 1.00 81.12 84 GLY A C 1
ATOM 685 O O . GLY A 1 84 ? 6.011 2.097 4.576 1.00 81.12 84 GLY A O 1
ATOM 686 N N . PRO A 1 85 ? 6.423 0.972 6.479 1.00 84.50 85 PRO A N 1
ATOM 687 C CA . PRO A 1 85 ? 7.682 0.364 6.036 1.00 84.50 85 PRO A CA 1
ATOM 688 C C . PRO A 1 85 ? 7.631 -0.406 4.708 1.00 84.50 85 PRO A C 1
ATOM 690 O O . PRO A 1 85 ? 8.491 -0.187 3.853 1.00 84.50 85 PRO A O 1
ATOM 693 N N . GLU A 1 86 ? 6.660 -1.308 4.517 1.00 83.88 86 GLU A N 1
ATOM 694 C CA . GLU A 1 86 ? 6.606 -2.131 3.295 1.00 83.88 86 GLU A CA 1
ATOM 695 C C . GLU A 1 86 ? 6.284 -1.289 2.060 1.00 83.88 86 GLU A C 1
ATOM 697 O O . GLU A 1 86 ? 6.952 -1.418 1.032 1.00 83.88 86 GLU A O 1
ATOM 702 N N . LEU A 1 87 ? 5.319 -0.376 2.177 1.00 84.00 87 LEU A N 1
ATOM 703 C CA . LEU A 1 87 ? 4.970 0.552 1.107 1.00 84.00 87 LEU A CA 1
ATOM 704 C C . LEU A 1 87 ? 6.133 1.484 0.751 1.00 84.00 87 LEU A C 1
ATOM 706 O O . LEU A 1 87 ? 6.412 1.700 -0.427 1.00 84.00 87 LEU A O 1
ATOM 710 N N . ALA A 1 88 ? 6.858 2.001 1.749 1.00 84.69 88 ALA A N 1
ATOM 711 C CA . ALA A 1 88 ? 8.042 2.825 1.516 1.00 84.69 88 ALA A CA 1
ATOM 712 C C . ALA A 1 88 ? 9.149 2.050 0.781 1.00 84.69 88 ALA A C 1
ATOM 714 O O . ALA A 1 88 ? 9.813 2.606 -0.097 1.00 84.69 88 ALA A O 1
ATOM 715 N N . SER A 1 89 ? 9.334 0.768 1.109 1.00 85.81 89 SER A N 1
ATOM 716 C CA . SER A 1 89 ? 10.271 -0.119 0.411 1.00 85.81 89 SER A CA 1
ATOM 717 C C . SER A 1 89 ? 9.880 -0.319 -1.060 1.00 85.81 89 SER A C 1
ATOM 719 O O . SER A 1 89 ? 10.699 -0.111 -1.956 1.00 85.81 89 SER A O 1
ATOM 721 N N . LEU A 1 90 ? 8.605 -0.626 -1.322 1.00 83.31 90 LEU A N 1
ATOM 722 C CA . LEU A 1 90 ? 8.045 -0.790 -2.670 1.00 83.31 90 LEU A CA 1
ATOM 723 C C . LEU A 1 90 ? 8.116 0.495 -3.505 1.00 83.31 90 LEU A C 1
ATOM 725 O O . LEU A 1 90 ? 8.508 0.459 -4.670 1.00 83.31 90 LEU A O 1
ATOM 729 N N . SER A 1 91 ? 7.804 1.641 -2.899 1.00 84.50 91 SER A N 1
ATOM 730 C CA . SER A 1 91 ? 7.883 2.952 -3.548 1.00 84.50 91 SER A CA 1
ATOM 731 C C . SER A 1 91 ? 9.321 3.301 -3.954 1.00 84.50 91 SER A C 1
ATOM 733 O O . SER A 1 91 ? 9.557 3.711 -5.089 1.00 84.50 91 SER A O 1
ATOM 735 N N . ARG A 1 92 ? 10.310 3.050 -3.079 1.00 84.25 92 ARG A N 1
ATOM 736 C CA . ARG A 1 92 ? 11.739 3.225 -3.406 1.00 84.25 92 ARG A CA 1
ATOM 737 C C . ARG A 1 92 ? 12.187 2.314 -4.542 1.00 84.25 92 ARG A C 1
ATOM 739 O O . ARG A 1 92 ? 12.939 2.745 -5.409 1.00 84.25 92 ARG A O 1
ATOM 746 N N . L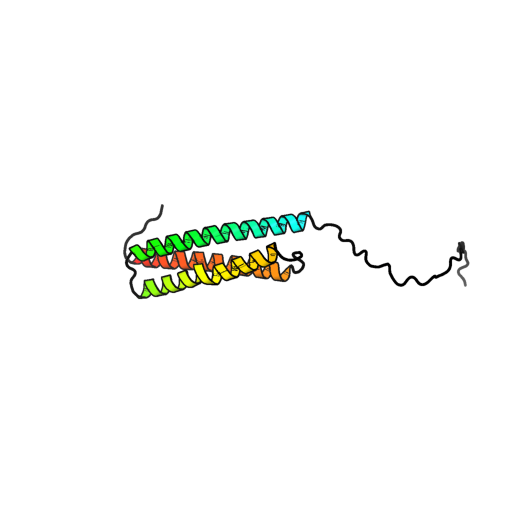EU A 1 93 ? 11.728 1.067 -4.533 1.00 80.06 93 LEU A N 1
ATOM 747 C CA . LEU A 1 93 ? 12.038 0.088 -5.565 1.00 80.06 93 LEU A CA 1
ATOM 748 C C . LEU A 1 93 ? 11.503 0.550 -6.935 1.00 80.06 93 LEU A C 1
ATOM 750 O O . LEU A 1 93 ? 12.267 0.599 -7.894 1.00 80.06 93 LEU A O 1
ATOM 754 N N . ILE A 1 94 ? 10.257 1.029 -7.008 1.00 79.44 94 ILE A N 1
ATOM 755 C CA . ILE A 1 94 ? 9.664 1.617 -8.228 1.00 79.44 94 ILE A CA 1
ATOM 756 C C . ILE A 1 94 ? 10.378 2.910 -8.664 1.00 79.44 94 ILE A C 1
ATOM 758 O O . ILE A 1 94 ? 10.606 3.130 -9.858 1.00 79.44 94 ILE A O 1
ATOM 762 N N . ASP A 1 95 ? 10.774 3.761 -7.716 1.00 80.56 95 ASP A N 1
ATOM 763 C CA . ASP A 1 95 ? 11.524 4.988 -8.001 1.00 80.56 95 ASP A CA 1
ATOM 764 C C . ASP A 1 95 ? 12.915 4.703 -8.577 1.00 80.56 95 ASP A C 1
ATOM 766 O O . ASP A 1 95 ? 13.355 5.411 -9.485 1.00 80.56 95 ASP A O 1
ATOM 770 N N . ASN A 1 96 ? 13.595 3.662 -8.091 1.00 77.50 96 ASN A N 1
ATOM 771 C CA . ASN A 1 96 ? 14.895 3.244 -8.611 1.00 77.50 96 ASN A CA 1
ATOM 772 C C . ASN A 1 96 ? 14.785 2.780 -10.071 1.00 77.50 96 ASN A C 1
ATOM 774 O O . ASN A 1 96 ? 15.602 3.193 -10.895 1.00 77.50 96 ASN A O 1
ATOM 778 N N . PHE A 1 97 ? 13.736 2.025 -10.420 1.00 73.81 97 PHE A N 1
ATOM 779 C CA . PHE A 1 97 ? 13.456 1.648 -11.814 1.00 73.81 97 PHE A CA 1
ATOM 780 C C . PHE A 1 97 ? 13.101 2.842 -12.700 1.00 73.81 97 PHE A C 1
ATOM 782 O O . PHE A 1 97 ? 13.439 2.863 -13.878 1.00 73.81 97 PHE A O 1
ATOM 789 N N . SER A 1 98 ? 12.446 3.856 -12.135 1.00 69.31 98 SER A N 1
ATOM 790 C CA . SER A 1 98 ? 12.055 5.057 -12.880 1.00 69.31 98 SER A CA 1
ATOM 791 C C . SER A 1 98 ? 13.229 6.009 -13.152 1.00 69.31 98 SER A C 1
ATOM 793 O O . SER A 1 98 ? 13.168 6.782 -14.107 1.00 69.31 98 SER A O 1
ATOM 795 N N . LYS A 1 99 ? 14.276 5.984 -12.311 1.00 69.69 99 LYS A N 1
ATOM 796 C CA . LYS A 1 99 ? 15.426 6.911 -12.356 1.00 69.69 99 LYS A CA 1
ATOM 797 C C . LYS A 1 99 ? 16.690 6.320 -12.998 1.00 69.69 99 LYS A C 1
ATOM 799 O O . LYS A 1 99 ? 17.563 7.086 -13.400 1.00 69.69 99 LYS A O 1
ATOM 804 N N . GLY A 1 100 ? 16.824 4.994 -13.061 1.00 55.94 100 GLY A N 1
ATOM 805 C CA . GLY A 1 100 ? 18.031 4.303 -13.528 1.00 55.94 100 GLY A CA 1
ATOM 806 C C . GLY A 1 100 ? 17.962 3.827 -14.983 1.00 55.94 100 GLY A C 1
ATOM 807 O O . GLY A 1 100 ? 16.921 3.385 -15.448 1.00 55.94 100 GLY A O 1
ATOM 808 N N . ASN A 1 101 ? 19.102 3.921 -15.676 1.00 50.09 101 ASN A N 1
ATOM 809 C CA . ASN A 1 101 ? 19.437 3.450 -17.029 1.00 50.09 101 ASN A CA 1
ATOM 810 C C . ASN A 1 101 ? 18.694 2.194 -17.534 1.00 50.09 101 ASN A C 1
ATOM 812 O O . ASN A 1 101 ? 19.273 1.114 -17.605 1.00 50.09 101 ASN A O 1
ATOM 816 N N . GLY A 1 102 ? 17.460 2.380 -17.998 1.00 50.25 102 GLY A N 1
ATOM 817 C CA . GLY A 1 102 ? 16.689 1.367 -18.705 1.00 50.25 102 GLY A CA 1
ATOM 818 C C . GLY A 1 102 ? 16.209 0.223 -17.815 1.00 50.25 102 GLY A C 1
ATOM 819 O O . GLY A 1 102 ? 16.907 -0.280 -16.941 1.00 50.25 102 GLY A O 1
ATOM 820 N N . VAL A 1 103 ? 15.006 -0.254 -18.114 1.00 53.06 103 VAL A N 1
ATOM 821 C CA . VAL A 1 103 ? 14.559 -1.595 -17.735 1.00 53.06 103 VAL A CA 1
ATOM 822 C C . VAL A 1 103 ? 15.397 -2.595 -18.543 1.00 53.06 103 VAL A C 1
ATOM 824 O O . VAL A 1 103 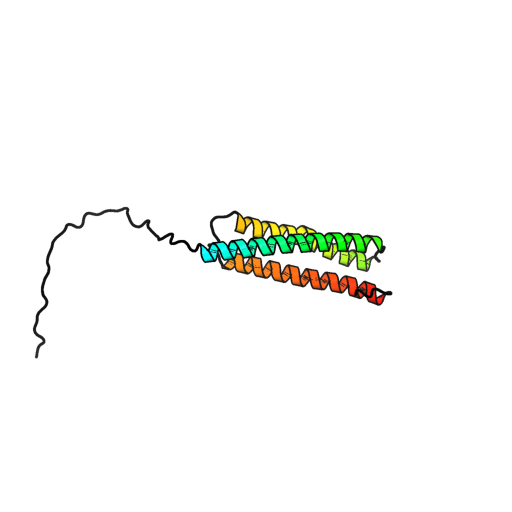? 14.936 -3.153 -19.532 1.00 53.06 103 VAL A O 1
ATOM 827 N N . SER A 1 104 ? 16.685 -2.731 -18.226 1.00 55.56 104 SER A N 1
ATOM 828 C CA . SER A 1 104 ? 17.547 -3.737 -18.855 1.00 55.56 104 SER A CA 1
ATOM 829 C C . SER A 1 104 ? 17.324 -5.117 -18.243 1.00 55.56 104 SER A C 1
ATOM 831 O O . SER A 1 104 ? 17.637 -6.120 -18.877 1.00 55.56 104 SER A O 1
ATOM 833 N N . ASP A 1 105 ? 16.739 -5.162 -17.046 1.00 67.62 105 ASP A N 1
ATOM 834 C CA . ASP A 1 105 ? 16.501 -6.380 -16.292 1.00 67.62 105 ASP A CA 1
ATOM 835 C C . ASP A 1 105 ? 14.991 -6.597 -16.092 1.00 67.62 105 ASP A C 1
ATOM 837 O O . ASP A 1 105 ? 14.367 -6.091 -15.153 1.00 67.62 105 ASP A O 1
ATOM 841 N N . MET A 1 106 ? 14.387 -7.318 -17.041 1.00 69.06 106 MET A N 1
ATOM 842 C CA . MET A 1 106 ? 12.977 -7.717 -16.984 1.00 69.06 106 MET A CA 1
ATOM 843 C C . MET A 1 106 ? 12.669 -8.564 -15.740 1.00 69.06 106 MET A C 1
ATOM 845 O O . MET A 1 106 ? 11.543 -8.500 -15.248 1.00 69.06 106 MET A O 1
ATOM 849 N N . ASP A 1 107 ? 13.644 -9.291 -15.179 1.00 75.38 107 ASP A N 1
ATOM 850 C CA . ASP A 1 107 ? 13.435 -10.119 -13.985 1.00 75.38 107 ASP A CA 1
ATOM 851 C C . ASP A 1 107 ? 13.217 -9.252 -12.743 1.00 75.38 107 ASP A C 1
ATOM 853 O O . ASP A 1 107 ? 12.343 -9.530 -11.918 1.00 75.38 107 ASP A O 1
ATOM 857 N N . GLN A 1 108 ? 13.944 -8.140 -12.639 1.00 73.44 108 GLN A N 1
ATOM 858 C CA . GLN A 1 108 ? 13.738 -7.164 -11.571 1.00 73.44 108 GLN A CA 1
ATOM 859 C C . GLN A 1 108 ? 12.378 -6.461 -11.674 1.00 73.44 108 GLN A C 1
ATOM 861 O O . GLN A 1 108 ? 11.725 -6.229 -10.653 1.00 73.44 108 GLN A O 1
ATOM 866 N N . LEU A 1 109 ? 11.913 -6.170 -12.894 1.00 75.50 109 LEU A N 1
ATOM 867 C CA . LEU A 1 109 ? 10.579 -5.609 -13.120 1.00 75.50 109 LEU A CA 1
ATOM 868 C C . LEU A 1 109 ? 9.476 -6.613 -12.745 1.00 75.50 109 LEU A C 1
ATOM 870 O O . LEU A 1 109 ? 8.501 -6.245 -12.090 1.00 75.50 109 LEU A O 1
ATOM 874 N N . LEU A 1 110 ? 9.640 -7.889 -13.104 1.00 78.75 110 LEU A N 1
ATOM 875 C CA . LEU A 1 110 ? 8.718 -8.957 -12.710 1.00 78.75 110 LEU A CA 1
ATOM 876 C C . LEU A 1 110 ? 8.708 -9.158 -11.191 1.00 78.75 110 LEU A C 1
ATOM 878 O O . LEU A 1 110 ? 7.643 -9.325 -10.593 1.00 78.75 110 LEU A O 1
ATOM 882 N N . ALA A 1 111 ? 9.868 -9.091 -10.537 1.00 81.00 111 ALA A N 1
ATOM 883 C CA . ALA A 1 111 ? 9.960 -9.138 -9.082 1.00 81.00 111 ALA A CA 1
ATOM 884 C C . ALA A 1 111 ? 9.231 -7.949 -8.430 1.00 81.00 111 ALA A C 1
ATOM 886 O O . ALA A 1 111 ? 8.478 -8.147 -7.474 1.00 81.00 111 ALA A O 1
ATOM 887 N N . ALA A 1 112 ? 9.384 -6.738 -8.979 1.00 79.19 112 ALA A N 1
ATOM 888 C CA . ALA A 1 112 ? 8.671 -5.538 -8.537 1.00 79.19 112 ALA A CA 1
ATOM 889 C C . ALA A 1 112 ? 7.150 -5.688 -8.667 1.00 79.19 112 ALA A C 1
ATOM 891 O O . ALA A 1 112 ? 6.413 -5.425 -7.716 1.00 79.19 112 ALA A O 1
ATOM 892 N N . GLN A 1 113 ? 6.687 -6.164 -9.826 1.00 83.12 113 GLN A N 1
ATOM 893 C CA . GLN A 1 113 ? 5.275 -6.416 -10.098 1.00 83.12 113 GLN A CA 1
ATOM 894 C C . GLN A 1 113 ? 4.693 -7.440 -9.122 1.00 83.12 113 GLN A C 1
ATOM 896 O O . GLN A 1 113 ? 3.636 -7.217 -8.535 1.00 83.12 113 GLN A O 1
ATOM 901 N N . ASN A 1 114 ? 5.397 -8.553 -8.915 1.00 86.50 114 ASN A N 1
ATOM 902 C CA . ASN A 1 114 ? 4.970 -9.598 -7.993 1.00 86.50 114 ASN A CA 1
ATOM 903 C C . ASN A 1 114 ? 4.919 -9.087 -6.550 1.00 86.50 114 ASN A C 1
ATOM 905 O O . ASN A 1 114 ? 3.943 -9.348 -5.849 1.00 86.50 114 ASN A O 1
ATOM 909 N N . ALA A 1 115 ? 5.922 -8.321 -6.114 1.00 85.56 115 ALA A N 1
ATOM 910 C CA . ALA A 1 115 ? 5.925 -7.698 -4.794 1.00 85.56 115 ALA A CA 1
ATOM 911 C C . ALA A 1 115 ? 4.744 -6.728 -4.619 1.00 85.56 115 ALA A C 1
ATOM 913 O O . ALA A 1 115 ? 4.082 -6.748 -3.580 1.00 85.56 115 ALA A O 1
ATOM 914 N N . TYR A 1 116 ? 4.434 -5.930 -5.645 1.00 86.94 116 TYR A N 1
ATOM 915 C CA . TYR A 1 116 ? 3.293 -5.013 -5.652 1.00 86.94 116 TYR A CA 1
ATOM 916 C C . TYR A 1 116 ? 1.951 -5.759 -5.559 1.00 86.94 116 TYR A C 1
ATOM 918 O O . TYR A 1 116 ? 1.125 -5.440 -4.702 1.00 86.94 116 TYR A O 1
ATOM 926 N N . LEU A 1 117 ? 1.746 -6.802 -6.370 1.00 88.44 117 LEU A N 1
ATOM 927 C CA . LEU A 1 117 ? 0.526 -7.618 -6.330 1.00 88.44 117 LEU A CA 1
ATOM 928 C C . LEU A 1 117 ? 0.356 -8.325 -4.979 1.00 88.44 117 LEU A C 1
ATOM 930 O O . LEU A 1 117 ? -0.747 -8.373 -4.429 1.00 88.44 117 LEU A O 1
ATOM 934 N N . GLN A 1 118 ? 1.448 -8.843 -4.410 1.00 88.94 118 GLN A N 1
ATOM 935 C CA . GLN A 1 118 ? 1.435 -9.445 -3.078 1.00 88.94 118 GLN A CA 1
ATOM 936 C C . GLN A 1 118 ? 1.071 -8.423 -2.002 1.00 88.94 118 GLN A C 1
ATOM 938 O O . GLN A 1 118 ? 0.249 -8.737 -1.140 1.00 88.94 118 GLN A O 1
ATOM 943 N N . PHE A 1 119 ? 1.638 -7.214 -2.058 1.00 89.25 119 PHE A N 1
ATOM 944 C CA . PHE A 1 119 ? 1.285 -6.124 -1.152 1.00 89.25 119 PHE A CA 1
ATOM 945 C C . PHE A 1 119 ? -0.208 -5.802 -1.233 1.00 89.25 119 PHE A C 1
ATOM 947 O O . PHE A 1 119 ? -0.881 -5.859 -0.207 1.00 89.25 119 PHE A O 1
ATOM 954 N N . CYS A 1 120 ? -0.748 -5.571 -2.434 1.00 87.88 120 CYS A N 1
ATOM 955 C CA . CYS A 1 120 ? -2.171 -5.276 -2.630 1.00 87.88 120 CYS A CA 1
ATOM 956 C C . CYS A 1 120 ? -3.057 -6.390 -2.058 1.00 87.88 120 CYS A C 1
ATOM 958 O O . CYS A 1 120 ? -3.958 -6.143 -1.260 1.00 87.88 120 CYS A O 1
ATOM 960 N N . GLY A 1 121 ? -2.731 -7.647 -2.373 1.00 89.56 121 GLY A N 1
ATOM 961 C CA . GLY A 1 121 ? -3.470 -8.795 -1.860 1.00 89.56 121 GLY A CA 1
ATOM 962 C C . GLY A 1 121 ? -3.368 -8.966 -0.340 1.00 89.56 121 GLY A C 1
ATOM 963 O O . GLY A 1 121 ? -4.304 -9.482 0.273 1.00 89.56 121 GLY A O 1
ATOM 964 N N . ARG A 1 122 ? -2.251 -8.589 0.298 1.00 90.00 122 ARG A N 1
ATOM 965 C CA . ARG A 1 122 ? -2.128 -8.577 1.769 1.00 90.00 122 ARG A CA 1
ATOM 966 C C . ARG A 1 122 ? -2.914 -7.422 2.386 1.00 90.00 122 ARG A C 1
ATOM 968 O O . ARG A 1 122 ? -3.613 -7.650 3.371 1.00 90.00 122 ARG A O 1
ATOM 975 N N . PHE A 1 123 ? -2.830 -6.234 1.794 1.00 89.12 123 PHE A N 1
ATOM 976 C CA . PHE A 1 123 ? -3.524 -5.027 2.234 1.00 89.12 123 PHE A CA 1
ATOM 977 C C . PHE A 1 123 ? -5.039 -5.251 2.260 1.00 89.12 123 PHE A C 1
ATOM 979 O O . PHE A 1 123 ? -5.662 -5.114 3.315 1.00 89.12 123 PHE A O 1
ATOM 986 N N . ASP A 1 124 ? -5.612 -5.712 1.145 1.00 90.25 124 ASP A N 1
ATOM 987 C CA . ASP A 1 124 ? -7.055 -5.934 1.014 1.00 90.25 124 ASP A CA 1
ATOM 988 C C . ASP A 1 124 ? -7.546 -7.000 2.002 1.00 90.25 124 ASP A C 1
ATOM 990 O O . ASP A 1 124 ? -8.561 -6.819 2.681 1.00 90.25 124 ASP A O 1
ATOM 994 N N . ARG A 1 125 ? -6.791 -8.098 2.156 1.00 87.94 125 ARG A N 1
ATOM 995 C CA . ARG A 1 125 ? -7.109 -9.158 3.125 1.00 87.94 125 ARG A CA 1
ATOM 996 C C . ARG A 1 125 ? -7.063 -8.659 4.565 1.00 87.94 125 ARG A C 1
ATOM 998 O O . ARG A 1 125 ? -7.950 -9.007 5.342 1.00 87.94 125 ARG A O 1
ATOM 1005 N N . MET A 1 126 ? -6.062 -7.858 4.930 1.00 85.94 126 MET A N 1
ATOM 1006 C CA . MET A 1 126 ? -5.934 -7.320 6.286 1.00 85.94 126 MET A CA 1
ATOM 1007 C C . MET A 1 126 ? -7.050 -6.317 6.591 1.00 85.94 126 MET A C 1
ATOM 1009 O O . MET A 1 126 ? -7.691 -6.417 7.637 1.00 85.94 126 MET A O 1
ATOM 1013 N N . LYS A 1 127 ? -7.362 -5.422 5.645 1.00 85.62 127 LYS A N 1
ATOM 1014 C CA . LYS A 1 127 ? -8.486 -4.484 5.752 1.00 85.62 127 LYS A CA 1
ATOM 1015 C C . LYS A 1 127 ? -9.810 -5.229 5.947 1.00 85.62 127 LYS A C 1
ATOM 1017 O O . LYS A 1 127 ? -10.546 -4.947 6.891 1.00 85.62 127 LYS A O 1
ATOM 1022 N N . GLN A 1 128 ? -10.088 -6.234 5.114 1.00 84.50 128 GLN A N 1
ATOM 1023 C CA . GLN A 1 128 ? -11.278 -7.080 5.259 1.00 84.50 128 GLN A CA 1
ATOM 1024 C C . GLN A 1 128 ? -11.298 -7.842 6.588 1.00 84.50 128 GLN A C 1
ATOM 1026 O O . GLN A 1 128 ? -12.360 -7.980 7.192 1.00 84.50 128 GLN A O 1
ATOM 1031 N N . HIS A 1 129 ? -10.152 -8.338 7.061 1.00 84.19 129 HIS A N 1
ATOM 1032 C CA . HIS A 1 129 ? -10.069 -9.039 8.341 1.00 84.19 129 HIS A CA 1
ATOM 1033 C C . HIS A 1 129 ? -10.457 -8.127 9.510 1.00 84.19 129 HIS A C 1
ATOM 1035 O O . HIS A 1 129 ? -11.274 -8.521 10.344 1.00 84.19 129 HIS A O 1
ATOM 1041 N N . ILE A 1 130 ? -9.928 -6.900 9.536 1.00 78.38 130 ILE A N 1
ATOM 1042 C CA . ILE A 1 130 ? -10.270 -5.896 10.550 1.00 78.38 130 ILE A CA 1
ATOM 1043 C C . ILE A 1 130 ? -11.765 -5.561 10.471 1.00 78.38 130 ILE A C 1
ATOM 1045 O O . ILE A 1 130 ? -12.458 -5.622 11.485 1.00 78.38 130 ILE A O 1
ATOM 1049 N N . LEU A 1 131 ? -12.294 -5.311 9.269 1.00 79.50 131 LEU A N 1
ATOM 1050 C CA . LEU A 1 131 ? -13.719 -5.031 9.065 1.00 79.50 131 LEU A CA 1
ATOM 1051 C C . LEU A 1 131 ? -14.627 -6.177 9.545 1.00 79.50 131 LEU A C 1
ATOM 1053 O O . LEU A 1 131 ? -15.606 -5.924 10.240 1.00 79.50 131 LEU A O 1
ATOM 1057 N N . ARG A 1 132 ? -14.282 -7.441 9.263 1.00 80.62 132 ARG A N 1
ATOM 1058 C CA . ARG A 1 132 ? -15.045 -8.614 9.736 1.00 80.62 132 ARG A CA 1
ATOM 1059 C C . ARG A 1 132 ? -15.033 -8.755 11.257 1.00 80.62 132 ARG A C 1
ATOM 1061 O O . ARG A 1 132 ? -16.030 -9.163 11.843 1.00 80.62 132 ARG A O 1
ATOM 1068 N N . LYS A 1 133 ? -13.910 -8.445 11.913 1.00 69.12 133 LYS A N 1
ATOM 1069 C CA . LYS A 1 133 ? -13.818 -8.484 13.382 1.00 69.12 133 LYS A CA 1
ATOM 1070 C C . LYS A 1 133 ? -14.693 -7.420 14.039 1.00 69.12 133 LYS A C 1
ATOM 1072 O O . LYS A 1 133 ? -15.256 -7.687 15.098 1.00 69.12 133 LYS A O 1
ATOM 1077 N N . ILE A 1 134 ? -14.836 -6.267 13.392 1.00 65.06 134 ILE A N 1
ATOM 1078 C CA . ILE A 1 134 ? -15.745 -5.207 13.830 1.00 65.06 134 ILE A CA 1
ATOM 1079 C C . ILE A 1 134 ? -17.207 -5.631 13.617 1.00 65.06 134 ILE A C 1
ATOM 1081 O O . ILE A 1 134 ? -18.022 -5.467 14.522 1.00 65.06 134 ILE A O 1
ATOM 1085 N N . ASP A 1 135 ? -17.532 -6.238 12.471 1.00 61.00 135 ASP A N 1
ATOM 1086 C CA . ASP A 1 135 ? -18.899 -6.669 12.136 1.00 61.00 135 ASP A CA 1
ATOM 1087 C C . ASP A 1 135 ? -19.448 -7.727 13.116 1.00 61.00 135 ASP A C 1
ATOM 1089 O O . ASP A 1 135 ? -20.582 -7.630 13.582 1.00 61.00 135 ASP A O 1
ATOM 1093 N N . LEU A 1 136 ? -18.601 -8.666 13.560 1.00 55.66 136 LEU A N 1
ATOM 1094 C CA . LEU A 1 136 ? -18.969 -9.702 14.539 1.00 55.66 136 LEU A CA 1
ATOM 1095 C C . LEU A 1 136 ? -19.260 -9.171 15.958 1.00 55.66 136 LEU A C 1
ATOM 1097 O O . LEU A 1 136 ? -19.788 -9.918 16.780 1.00 55.66 136 LEU A O 1
ATOM 1101 N N . LYS A 1 137 ? -18.924 -7.912 16.267 1.00 54.34 137 LYS A N 1
ATOM 1102 C CA . LYS A 1 137 ? -19.157 -7.285 17.583 1.00 54.34 137 LYS A CA 1
ATOM 1103 C C . LYS A 1 137 ? -20.249 -6.206 17.578 1.00 54.34 137 LYS A C 1
ATOM 1105 O O . LYS A 1 137 ? -20.537 -5.651 18.635 1.00 54.34 137 LYS A O 1
ATOM 1110 N N . GLY A 1 138 ? -20.888 -5.947 16.434 1.00 47.44 138 GLY A N 1
ATOM 1111 C CA . GLY A 1 138 ? -22.057 -5.070 16.340 1.00 47.44 138 GLY A CA 1
ATOM 1112 C C . GLY A 1 138 ? -21.919 -3.956 15.300 1.00 47.44 138 GLY A C 1
ATOM 1113 O O . GLY A 1 138 ? -21.445 -2.866 15.609 1.00 47.44 138 GLY A O 1
ATOM 1114 N N . ASN A 1 139 ? -22.467 -4.233 14.112 1.00 60.78 139 ASN A N 1
ATOM 1115 C CA . ASN A 1 139 ? -22.939 -3.310 13.071 1.00 60.78 139 ASN A CA 1
ATOM 1116 C C . ASN A 1 139 ? -21.913 -2.425 12.346 1.00 60.78 139 ASN A C 1
ATOM 1118 O O . ASN A 1 139 ? -21.659 -1.291 12.760 1.00 60.78 139 ASN A O 1
ATOM 1122 N N . ILE A 1 140 ? -21.521 -2.845 11.134 1.00 49.50 140 ILE A N 1
ATOM 1123 C CA . ILE A 1 140 ? -21.298 -1.920 10.008 1.00 49.50 140 ILE A CA 1
ATOM 1124 C C . ILE A 1 140 ? -21.827 -2.546 8.703 1.00 49.50 140 ILE A C 1
ATOM 1126 O O . ILE A 1 140 ? -21.166 -3.380 8.094 1.00 49.50 140 ILE A O 1
ATOM 1130 N N . ARG A 1 141 ? -22.991 -2.082 8.219 1.00 47.25 141 ARG A N 1
ATOM 1131 C CA . ARG A 1 141 ? -23.359 -2.196 6.796 1.00 47.25 141 ARG A CA 1
ATOM 1132 C C . ARG A 1 141 ? -22.673 -1.055 6.048 1.00 47.25 141 ARG A C 1
ATOM 1134 O O . ARG A 1 141 ? -22.990 0.104 6.303 1.00 47.25 141 ARG A O 1
ATOM 1141 N N . ILE A 1 142 ? -21.736 -1.380 5.164 1.00 48.69 142 ILE A N 1
ATOM 1142 C CA . ILE A 1 142 ? -21.200 -0.435 4.178 1.00 48.69 142 ILE A CA 1
ATOM 1143 C C . ILE A 1 142 ? -22.025 -0.652 2.904 1.00 48.69 142 ILE A C 1
ATOM 1145 O O . ILE A 1 142 ? -22.049 -1.774 2.399 1.00 48.69 142 ILE A O 1
ATOM 1149 N N . TYR A 1 143 ? -22.762 0.379 2.477 1.00 38.75 143 TYR A N 1
ATOM 1150 C CA . TYR A 1 143 ? -23.415 0.439 1.163 1.00 38.75 143 TYR A CA 1
ATOM 1151 C C . TYR A 1 143 ? -22.393 0.816 0.095 1.00 38.75 143 TYR A C 1
ATOM 1153 O O . TYR A 1 143 ? -21.539 1.680 0.406 1.00 38.75 143 TYR A O 1
#

pLDDT: mean 70.07, std 18.78, range [31.05, 90.38]

Sequence (143 aa):
MPLSTTQPHASAGQTIVNSKNGFTDQTKLPNQPLNKFLHLALQHWKTDLNERKLEGEYFLEWFSWRKPTPPESEIATSFQRMVGPELASLSRLIDNFSKGNGVSDMDQLLAAQNAYLQFCGRFDRMKQHILRKIDLKGNIRIY

Radius of gyration: 29.79 Å; chains: 1; bounding box: 68×47×87 Å